Protein AF-M4EHR2-F1 (afdb_monomer_lite)

Foldseek 3Di:
DLQLVVVVVLVVVQQVCVQVVHDHPDPDDDHDNDPDDDDDDDDPDDPDDDDPAPPPPPVVVVVVVLVVVVCCQPPVLDDDDDDDPDLVSLCVQVVVVPPDPDDDGDWDKDFDWDQDPVVRDIGGPSDIDTDGDPDDCVLSVCVVVVHPPVVSVVVVVVVVVVVVD

InterPro domains:
  IPR000432 DNA mismatch repair protein MutS, C-terminal [PF00488] (1-54)
  IPR000432 DNA mismatch repair protein MutS, C-terminal [PF00488] (60-162)
  IPR000432 DNA mismatch repair protein MutS, C-terminal [SM00534] (1-160)
  IPR027417 P-loop containing nucleoside triphosphate hydrolase [G3DSA:3.40.50.300] (1-56)
  IPR027417 P-loop containing nucleoside triphosphate hydrolase [G3DSA:3.40.50.300] (58-165)
  IPR027417 P-loop containing nucleoside triphosphate hydrolase [SSF52540] (1-163)
  IPR045076 DNA mismatch repair MutS [PTHR11361] (60-164)

Sequence (165 aa):
MGGKSTFI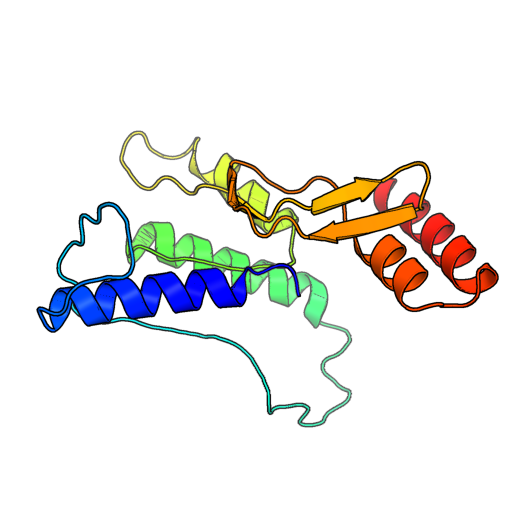RQVGVTVLMAQVGSFVPCDEASVSIRDCIFARVGAGDCQVSLALCFFVFETAGLCLAWAICERLVQVKKAPTLFATHFHELTALAQANSEVAGNTVGVANFHVSAHIDTESRKLTMLYKVEPGACDQSFGIHVAEFANFPESVVALAREKATKVKKC

Radius of gyration: 19.3 Å; chains: 1; bounding box: 46×43×52 Å

Secondary structure (DSSP, 8-state):
--SHHHHHHHHHHHHHHHHHTPPPSSSS------S--------SS-----TTSTTTHHHHHHHHHHHHHHHIIIII--------S-SGGGHHHHHTTSS-SSS-----EEEEEEE-TTT--EEEEEEEEES-----THHHHHHHTT--HHHHHHHHHHHHHHTT-

pLDDT: mean 76.39, std 16.96, range [31.42, 95.81]

Organism: Brassica campestris (NCBI:txid3711)

Structure (mmCIF, N/CA/C/O backbone):
data_AF-M4EHR2-F1
#
_entry.id   AF-M4EHR2-F1
#
loop_
_atom_site.group_PDB
_atom_site.id
_atom_site.type_symbol
_atom_site.label_atom_id
_atom_site.label_alt_id
_atom_site.label_comp_id
_atom_site.label_asym_id
_atom_site.label_entity_id
_atom_site.label_seq_id
_atom_site.pdbx_PDB_ins_code
_atom_site.Cartn_x
_atom_site.Cartn_y
_atom_site.Cartn_z
_atom_site.occupancy
_atom_site.B_iso_or_equiv
_atom_site.auth_seq_id
_atom_site.auth_comp_id
_atom_site.auth_asym_id
_atom_site.auth_atom_id
_atom_site.pdbx_PDB_model_num
ATOM 1 N N . MET A 1 1 ? 1.185 -1.370 -11.559 1.00 60.09 1 MET A N 1
ATOM 2 C CA . MET A 1 1 ? 0.860 -2.818 -11.566 1.00 60.09 1 MET A CA 1
ATOM 3 C C . MET A 1 1 ? 1.377 -3.607 -10.358 1.00 60.09 1 MET A C 1
ATOM 5 O O . MET A 1 1 ? 0.887 -4.704 -10.150 1.00 60.09 1 MET A O 1
ATOM 9 N N . GLY A 1 2 ? 2.293 -3.096 -9.524 1.00 65.69 2 GLY A N 1
ATOM 10 C CA . GLY A 1 2 ? 2.814 -3.845 -8.364 1.00 65.69 2 GLY A CA 1
ATOM 11 C C . GLY A 1 2 ? 1.865 -3.979 -7.163 1.00 65.69 2 GLY A C 1
ATOM 12 O O . GLY A 1 2 ? 2.289 -3.709 -6.056 1.00 65.69 2 GLY A O 1
ATOM 13 N N . GLY A 1 3 ? 0.575 -4.269 -7.346 1.00 80.69 3 GLY A N 1
ATOM 14 C CA . GLY A 1 3 ? -0.329 -4.708 -6.265 1.00 80.69 3 GLY A CA 1
ATOM 15 C C . GLY A 1 3 ? -0.767 -3.698 -5.186 1.00 80.69 3 GLY A C 1
ATOM 16 O O . GLY A 1 3 ? -1.767 -3.958 -4.527 1.00 80.69 3 GLY A O 1
ATOM 17 N N . LYS A 1 4 ? -0.113 -2.536 -5.022 1.00 86.88 4 LYS A N 1
ATOM 18 C CA . LYS A 1 4 ? -0.419 -1.557 -3.946 1.00 86.88 4 LYS A CA 1
ATOM 19 C C . LYS A 1 4 ? -1.905 -1.182 -3.833 1.00 86.88 4 LYS A C 1
ATOM 21 O O . LYS A 1 4 ? -2.481 -1.233 -2.752 1.00 86.88 4 LYS A O 1
ATOM 26 N N . SER A 1 5 ? -2.544 -0.821 -4.947 1.00 85.06 5 SER A N 1
ATOM 27 C CA . SER A 1 5 ? -3.963 -0.433 -4.954 1.00 85.06 5 SER A CA 1
ATOM 28 C C . SER A 1 5 ? -4.892 -1.613 -4.665 1.00 85.06 5 SER A C 1
ATOM 30 O O . SER A 1 5 ? -5.916 -1.429 -4.012 1.00 85.06 5 SER A O 1
ATOM 32 N N . THR A 1 6 ? -4.534 -2.814 -5.127 1.00 89.38 6 THR A N 1
ATOM 33 C CA . THR A 1 6 ? -5.275 -4.048 -4.836 1.00 89.38 6 THR A CA 1
ATOM 34 C C . THR A 1 6 ? -5.226 -4.355 -3.345 1.00 89.38 6 THR A C 1
ATOM 36 O O . THR A 1 6 ? -6.269 -4.593 -2.751 1.00 89.38 6 THR A O 1
ATOM 39 N N . PHE A 1 7 ? -4.047 -4.238 -2.728 1.00 90.06 7 PHE A N 1
ATOM 40 C CA . PHE A 1 7 ? -3.862 -4.438 -1.293 1.00 90.06 7 PHE A CA 1
ATOM 41 C C . PHE A 1 7 ? -4.723 -3.478 -0.457 1.00 90.06 7 PHE A C 1
ATOM 43 O O . PHE A 1 7 ? -5.466 -3.914 0.416 1.00 90.06 7 PHE A O 1
ATOM 50 N N . ILE A 1 8 ? -4.710 -2.176 -0.771 1.00 89.75 8 ILE A N 1
ATOM 51 C CA . ILE A 1 8 ? -5.524 -1.184 -0.042 1.00 89.75 8 ILE A CA 1
ATOM 52 C C . ILE A 1 8 ? -7.022 -1.488 -0.170 1.00 89.75 8 ILE A C 1
ATOM 54 O O . ILE A 1 8 ? -7.761 -1.410 0.811 1.00 89.75 8 ILE A O 1
ATOM 58 N N . ARG A 1 9 ? -7.479 -1.854 -1.373 1.00 90.62 9 ARG A N 1
ATOM 59 C CA . ARG A 1 9 ? -8.884 -2.219 -1.605 1.00 90.62 9 ARG A CA 1
ATOM 60 C C . ARG A 1 9 ? -9.266 -3.493 -0.855 1.00 90.62 9 ARG A C 1
ATOM 62 O O . ARG A 1 9 ? -10.341 -3.527 -0.267 1.00 90.62 9 ARG A O 1
ATOM 69 N N . GLN A 1 10 ? -8.391 -4.496 -0.839 1.00 91.88 10 GLN A N 1
ATOM 70 C CA . GLN A 1 10 ? -8.605 -5.745 -0.112 1.00 91.88 10 GLN A CA 1
ATOM 71 C C . GLN A 1 10 ? -8.805 -5.482 1.381 1.00 91.88 10 GLN A C 1
ATOM 73 O O . GLN A 1 10 ? -9.793 -5.942 1.939 1.00 91.88 10 GLN A O 1
ATOM 78 N N . VAL A 1 11 ? -7.944 -4.670 2.007 1.00 91.88 11 VAL A N 1
ATOM 79 C CA . VAL A 1 11 ? -8.098 -4.304 3.426 1.00 91.88 11 VAL A 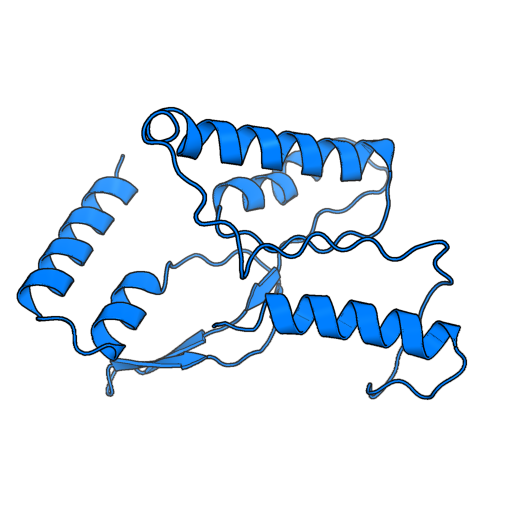CA 1
ATOM 80 C C . VAL A 1 11 ? -9.437 -3.604 3.678 1.00 91.88 11 VAL A C 1
ATOM 82 O O . VAL A 1 11 ? -10.137 -3.947 4.628 1.00 91.88 11 VAL A O 1
ATOM 85 N N . GLY A 1 12 ? -9.830 -2.663 2.813 1.00 91.44 12 GLY A N 1
ATOM 86 C CA . GLY A 1 12 ? -11.121 -1.978 2.933 1.00 91.44 12 GLY A CA 1
ATOM 87 C C . GLY A 1 12 ? -12.320 -2.932 2.860 1.00 91.44 12 GLY A C 1
ATOM 88 O O . GLY A 1 12 ? -13.249 -2.816 3.658 1.00 91.44 12 GLY A O 1
ATOM 89 N N . VAL A 1 13 ? -12.280 -3.904 1.944 1.00 92.56 13 VAL A N 1
ATOM 90 C CA . VAL A 1 13 ? -13.328 -4.927 1.802 1.00 92.56 13 VAL A CA 1
ATOM 91 C C . VAL A 1 13 ? -13.358 -5.863 3.011 1.00 92.56 13 VAL A C 1
ATOM 93 O O . VAL A 1 13 ? -14.438 -6.124 3.530 1.00 92.56 13 VAL A O 1
ATOM 96 N N . THR A 1 14 ? -12.201 -6.306 3.514 1.00 94.00 14 THR A N 1
ATOM 97 C CA . THR A 1 14 ? -12.103 -7.146 4.719 1.00 94.00 14 THR A CA 1
ATOM 98 C C . THR A 1 14 ? -12.752 -6.476 5.931 1.00 94.00 14 THR A C 1
ATOM 100 O O . THR A 1 14 ? -13.523 -7.116 6.644 1.00 94.00 14 THR A O 1
ATOM 103 N N . VAL A 1 15 ? -12.497 -5.180 6.144 1.00 93.62 15 VAL A N 1
ATOM 104 C CA . VAL 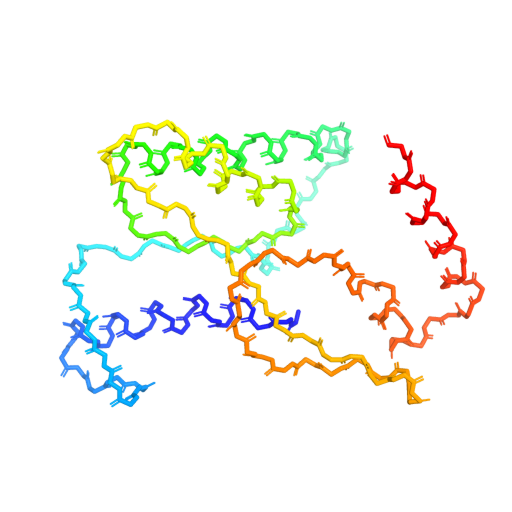A 1 15 ? -13.112 -4.422 7.248 1.00 93.62 15 VAL A CA 1
ATOM 105 C C . VAL A 1 15 ? -14.631 -4.354 7.087 1.00 93.62 15 VAL A C 1
ATOM 107 O O . VAL A 1 15 ? -15.361 -4.625 8.038 1.00 93.62 15 VAL A O 1
ATOM 110 N N . LEU A 1 16 ? -15.118 -4.052 5.880 1.00 93.62 1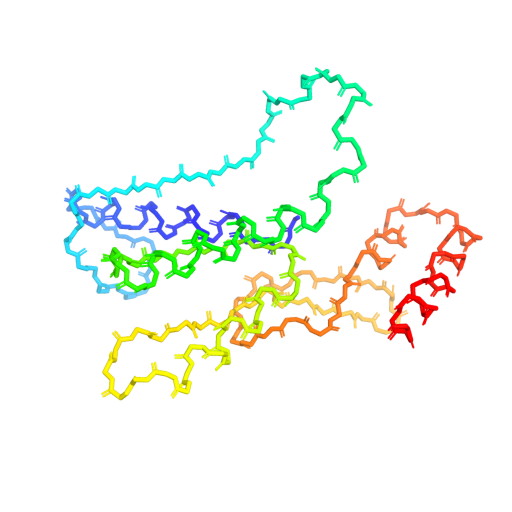6 LEU A N 1
ATOM 111 C CA . LEU A 1 16 ? -16.552 -3.981 5.604 1.00 93.62 16 LEU A CA 1
ATOM 112 C C . LEU A 1 16 ? -17.250 -5.330 5.833 1.00 93.62 16 LEU A C 1
ATOM 114 O O . LEU A 1 16 ? -18.286 -5.381 6.490 1.00 93.62 16 LEU A O 1
ATOM 118 N N . MET A 1 17 ? -16.676 -6.422 5.324 1.00 95.00 17 MET A N 1
ATOM 119 C CA . MET A 1 17 ? -17.217 -7.774 5.494 1.00 95.00 17 MET A CA 1
ATOM 120 C C . MET A 1 17 ? -17.292 -8.176 6.970 1.00 95.00 17 MET A C 1
ATOM 122 O O . MET A 1 17 ? -18.327 -8.682 7.405 1.00 95.00 17 MET A O 1
ATOM 126 N N . ALA A 1 18 ? -16.245 -7.877 7.746 1.00 95.00 18 ALA A N 1
ATOM 127 C CA . ALA A 1 18 ? -16.231 -8.123 9.185 1.00 95.00 18 ALA A CA 1
ATOM 128 C C . ALA A 1 18 ? -17.351 -7.357 9.910 1.00 95.00 18 ALA A C 1
ATOM 130 O O . ALA A 1 18 ? -18.034 -7.923 10.758 1.00 95.00 18 ALA A O 1
ATOM 131 N N . GLN A 1 19 ? -17.588 -6.089 9.552 1.00 93.75 19 GLN A N 1
ATOM 132 C CA . GLN A 1 19 ? -18.633 -5.267 10.179 1.00 93.75 19 GLN A CA 1
ATOM 133 C C . GLN A 1 19 ? -20.060 -5.651 9.763 1.00 93.75 19 GLN A C 1
ATOM 135 O O . GLN A 1 19 ? -20.995 -5.426 10.526 1.00 93.75 19 GLN A O 1
ATOM 140 N N . VAL A 1 20 ? -20.234 -6.250 8.583 1.00 95.50 20 VAL A N 1
ATOM 141 C CA . VAL A 1 20 ? -21.514 -6.823 8.125 1.00 95.50 20 VAL A CA 1
ATOM 142 C C . VAL A 1 20 ? -21.818 -8.155 8.836 1.00 95.50 20 VAL A C 1
ATOM 144 O O . VAL A 1 20 ? -22.952 -8.626 8.798 1.00 95.50 20 VAL A O 1
ATOM 147 N N . GLY A 1 21 ? -20.829 -8.760 9.506 1.00 94.00 21 GLY A N 1
ATOM 148 C CA . GLY A 1 21 ? -20.947 -10.081 10.131 1.00 94.00 21 GLY A CA 1
ATOM 149 C C . GLY A 1 21 ? -20.741 -11.240 9.150 1.00 94.00 21 GLY A C 1
ATOM 150 O O . GLY A 1 21 ? -21.211 -12.348 9.396 1.00 94.00 21 GLY A O 1
ATOM 151 N N . SER A 1 22 ? -20.066 -10.993 8.023 1.00 95.81 22 SER A N 1
ATOM 152 C CA . SER A 1 22 ? -19.710 -12.015 7.035 1.00 95.81 22 SER A CA 1
ATOM 153 C C . SER A 1 22 ? -18.313 -12.584 7.306 1.00 95.81 22 SER A C 1
ATOM 155 O O . SER A 1 22 ? -17.451 -11.903 7.863 1.00 95.81 22 SER A O 1
ATOM 157 N N . PHE A 1 23 ? -18.067 -13.826 6.877 1.00 95.38 23 PHE A N 1
ATOM 158 C CA . PHE A 1 23 ? -16.726 -14.410 6.906 1.00 95.38 23 PHE A CA 1
ATOM 159 C C . PHE A 1 23 ? -15.775 -13.618 6.006 1.00 95.38 23 PHE A C 1
ATOM 161 O O . PHE A 1 23 ? -16.106 -13.305 4.864 1.00 95.38 23 PHE A O 1
ATOM 168 N N . VAL A 1 24 ? -14.580 -13.317 6.511 1.00 95.75 24 VAL A N 1
ATOM 169 C CA . VAL A 1 24 ? -13.556 -12.566 5.777 1.00 95.75 24 VAL A CA 1
ATOM 170 C C . VAL A 1 24 ? -12.562 -13.498 5.075 1.00 95.75 24 VAL A C 1
ATOM 172 O O . VAL A 1 24 ? -12.261 -14.567 5.604 1.00 95.75 24 VAL A O 1
ATOM 175 N N . PRO A 1 25 ? -12.015 -13.116 3.906 1.00 94.56 25 PRO A N 1
ATOM 176 C CA . PRO A 1 25 ? -11.065 -13.937 3.154 1.00 94.56 25 PRO A CA 1
ATOM 177 C C . PRO A 1 25 ? -9.643 -13.833 3.737 1.00 94.56 25 PRO A C 1
ATOM 179 O O . PRO A 1 25 ? -8.753 -13.238 3.125 1.00 94.56 25 PRO A O 1
ATOM 182 N N . CYS A 1 26 ? -9.440 -14.358 4.946 1.00 93.62 26 CYS A N 1
ATOM 183 C CA . CYS A 1 26 ? -8.163 -14.385 5.669 1.00 93.62 26 CYS A CA 1
ATOM 184 C C . CYS A 1 26 ? -8.064 -15.668 6.512 1.00 93.62 26 CYS A C 1
ATOM 186 O O . CYS A 1 26 ? -9.094 -16.189 6.931 1.00 93.62 26 CYS A O 1
ATOM 188 N N . ASP A 1 27 ? -6.846 -16.133 6.806 1.00 95.56 27 ASP A N 1
ATOM 189 C CA . ASP A 1 27 ? -6.638 -17.269 7.723 1.00 95.56 27 ASP A CA 1
ATOM 190 C C . ASP A 1 27 ? -7.054 -16.910 9.162 1.00 95.56 27 ASP A C 1
ATOM 192 O O . ASP A 1 27 ? -7.702 -17.694 9.851 1.00 95.56 27 ASP A O 1
ATOM 196 N N . GLU A 1 28 ? -6.736 -15.687 9.592 1.00 94.06 28 GLU A N 1
ATOM 197 C CA . GLU A 1 28 ? -7.160 -15.095 10.861 1.00 94.06 28 GLU A CA 1
ATOM 198 C C . GLU A 1 28 ? -7.299 -13.573 10.690 1.00 94.06 28 GLU A C 1
ATOM 200 O O . GLU A 1 28 ? -6.531 -12.950 9.950 1.00 94.06 28 GLU A O 1
ATOM 205 N N . ALA A 1 29 ? -8.282 -12.951 11.350 1.00 92.94 29 ALA A N 1
ATOM 206 C CA . ALA A 1 29 ? -8.473 -11.503 11.301 1.00 92.94 29 ALA A CA 1
ATOM 207 C C . ALA A 1 29 ? -9.034 -10.952 12.617 1.00 92.94 29 ALA A C 1
ATOM 209 O O . ALA A 1 29 ? -10.104 -11.357 13.069 1.00 92.94 29 ALA A O 1
ATOM 210 N N . SER A 1 30 ? -8.351 -9.957 13.187 1.00 93.00 30 SER A N 1
ATOM 211 C CA . SER A 1 30 ? -8.868 -9.126 14.276 1.00 93.00 30 SER A CA 1
ATOM 212 C C . SER A 1 30 ? -9.178 -7.726 13.742 1.00 93.00 30 SER A C 1
ATOM 214 O O . SER A 1 30 ? -8.296 -6.985 13.308 1.00 93.00 30 SER A O 1
ATOM 216 N N . VAL A 1 31 ? -10.463 -7.364 13.724 1.00 91.69 31 VAL A N 1
ATOM 217 C CA . VAL A 1 31 ? -10.933 -6.094 13.154 1.00 91.69 31 VAL A CA 1
ATOM 218 C C . VAL A 1 31 ? -11.612 -5.270 14.239 1.00 91.69 31 VAL A C 1
ATOM 220 O O . VAL A 1 31 ? -12.593 -5.700 14.840 1.00 91.69 31 VAL A O 1
ATOM 223 N N . SER A 1 32 ? -11.103 -4.063 14.482 1.00 90.94 32 SER A N 1
ATOM 224 C CA . SER A 1 32 ? -11.780 -3.076 15.322 1.00 90.94 32 SER A CA 1
ATOM 225 C C . SER A 1 32 ? -12.934 -2.421 14.567 1.00 90.94 32 SER A C 1
ATOM 227 O O . SER A 1 32 ? -12.810 -2.116 13.379 1.00 90.94 32 SER A O 1
ATOM 229 N N . ILE A 1 33 ? -14.049 -2.183 15.265 1.00 91.81 33 ILE A N 1
ATOM 230 C CA . ILE A 1 33 ? -15.223 -1.504 14.702 1.00 91.81 33 ILE A CA 1
ATOM 231 C C . ILE A 1 33 ? -14.796 -0.123 14.191 1.00 91.81 33 ILE A C 1
ATOM 233 O O . ILE A 1 33 ? -14.120 0.630 14.896 1.00 91.81 33 ILE A O 1
ATOM 237 N N . ARG A 1 34 ? -15.158 0.188 12.943 1.00 89.50 34 ARG A N 1
ATOM 238 C CA . ARG A 1 34 ? -14.868 1.469 12.293 1.00 89.50 34 ARG A CA 1
ATOM 239 C C . ARG A 1 34 ? -16.148 2.251 12.079 1.00 89.50 34 ARG A C 1
ATOM 241 O O . ARG A 1 34 ? -17.117 1.699 11.572 1.00 89.50 34 ARG A O 1
ATOM 248 N N . ASP A 1 35 ? -16.121 3.541 12.392 1.00 91.00 35 ASP A N 1
ATOM 249 C CA . ASP A 1 35 ? -17.271 4.416 12.148 1.00 91.00 35 ASP A CA 1
ATOM 250 C C . ASP A 1 35 ? -17.491 4.628 10.645 1.00 91.00 35 ASP A C 1
ATOM 252 O O . ASP A 1 35 ? -18.608 4.521 10.148 1.00 91.00 35 ASP A O 1
ATOM 256 N N . CYS A 1 36 ? -16.402 4.885 9.910 1.00 87.69 36 CYS A N 1
ATOM 257 C CA . CYS A 1 36 ? -16.419 5.158 8.476 1.00 87.69 36 CYS A CA 1
ATOM 258 C C . CYS A 1 36 ? -15.147 4.633 7.794 1.00 87.69 36 CYS A C 1
ATOM 260 O O . CYS A 1 36 ? -14.050 4.717 8.352 1.00 87.69 36 CYS A O 1
ATOM 262 N N . ILE A 1 37 ? -15.278 4.186 6.542 1.00 87.38 37 ILE A N 1
ATOM 263 C CA . ILE A 1 37 ? -14.151 3.871 5.652 1.00 87.38 37 ILE A CA 1
ATOM 264 C C . ILE A 1 37 ? -14.055 4.976 4.596 1.00 87.38 37 ILE A C 1
ATOM 266 O O . ILE A 1 37 ? -14.933 5.110 3.745 1.00 87.38 37 ILE A O 1
ATOM 270 N N . PHE A 1 38 ? -12.981 5.767 4.636 1.00 88.50 38 PHE A N 1
ATOM 271 C CA . PHE A 1 38 ? -12.701 6.787 3.623 1.00 88.50 38 PHE A CA 1
ATOM 272 C C . PHE A 1 38 ? -11.688 6.259 2.611 1.00 88.50 38 PHE A C 1
ATOM 274 O O . PHE A 1 38 ? -10.634 5.750 2.987 1.00 88.50 38 PHE A O 1
ATOM 281 N N . ALA A 1 39 ? -11.977 6.423 1.322 1.00 83.75 39 ALA A N 1
ATOM 282 C CA . ALA A 1 39 ? -11.068 6.033 0.256 1.00 83.75 39 ALA A CA 1
ATOM 283 C C . ALA A 1 39 ? -10.906 7.176 -0.749 1.00 83.75 39 ALA A C 1
ATOM 285 O O . ALA A 1 39 ? -11.868 7.617 -1.375 1.00 83.75 39 ALA A O 1
ATOM 286 N N . ARG A 1 40 ? -9.663 7.623 -0.945 1.00 81.25 40 ARG A N 1
ATOM 287 C CA . ARG A 1 40 ? -9.276 8.463 -2.081 1.00 81.25 40 ARG A CA 1
ATOM 288 C C . ARG A 1 40 ? -8.370 7.644 -2.988 1.00 81.25 40 ARG A C 1
ATOM 290 O O . ARG A 1 40 ? -7.158 7.624 -2.821 1.00 81.25 40 ARG A O 1
ATOM 297 N N . VAL A 1 41 ? -8.974 6.950 -3.943 1.00 66.56 41 VAL A N 1
ATOM 298 C CA . VAL A 1 41 ? -8.251 6.185 -4.965 1.00 66.56 41 VAL A CA 1
ATOM 299 C C . VAL A 1 41 ? -8.377 6.956 -6.279 1.00 66.56 41 VAL A C 1
ATOM 301 O O . VAL A 1 41 ? -9.444 6.953 -6.882 1.00 66.56 41 VAL A O 1
ATOM 304 N N . GLY A 1 42 ? -7.338 7.684 -6.698 1.00 59.06 42 GLY A N 1
ATOM 305 C CA . GLY A 1 42 ? -7.301 8.294 -8.040 1.00 59.06 42 GLY A CA 1
ATOM 306 C C . GLY A 1 42 ? -6.864 7.270 -9.098 1.00 59.06 42 GLY A C 1
ATOM 307 O O . GLY A 1 42 ? -6.240 6.274 -8.746 1.00 59.06 42 GLY A O 1
ATOM 308 N N . ALA A 1 43 ? -7.102 7.422 -10.400 1.00 48.84 43 ALA A N 1
ATOM 309 C CA . ALA A 1 43 ? -8.161 8.077 -11.163 1.00 48.84 43 ALA A CA 1
ATOM 310 C C . ALA A 1 43 ? -8.235 7.287 -12.486 1.00 48.84 43 ALA A C 1
ATOM 312 O O . ALA A 1 43 ? -7.200 7.084 -13.117 1.00 48.84 43 ALA A O 1
ATOM 313 N N . GLY A 1 44 ? -9.418 6.821 -12.885 1.00 43.72 44 GLY A N 1
ATOM 314 C CA . GLY A 1 44 ? -9.671 6.466 -14.283 1.00 43.72 44 GLY A CA 1
ATOM 315 C C . GLY A 1 44 ? -9.922 7.706 -15.147 1.00 43.72 44 GLY A C 1
ATOM 316 O O . GLY A 1 44 ? -9.602 7.694 -16.324 1.00 43.72 44 GLY A O 1
ATOM 317 N N . ASP A 1 45 ? -10.426 8.810 -14.574 1.00 43.12 45 ASP A N 1
ATOM 318 C CA . ASP A 1 45 ? -11.267 9.722 -15.367 1.00 43.12 45 ASP A CA 1
ATOM 319 C C . ASP A 1 45 ? -11.067 11.220 -15.074 1.00 43.12 45 ASP A C 1
ATOM 321 O O . ASP A 1 45 ? -12.032 11.923 -14.797 1.00 43.12 45 ASP A O 1
ATOM 325 N N . CYS A 1 46 ? -9.839 11.751 -15.130 1.00 34.22 46 CYS A N 1
ATOM 326 C CA . CYS A 1 46 ? -9.632 13.207 -15.266 1.00 34.22 46 CYS A CA 1
ATOM 327 C C . CYS A 1 46 ? -8.261 13.554 -15.882 1.00 34.22 46 CYS A C 1
ATOM 329 O O . CYS A 1 46 ? -7.419 14.195 -15.259 1.00 34.22 46 CYS A O 1
ATOM 331 N N . GLN A 1 47 ? -8.055 13.187 -17.151 1.00 38.31 47 GLN A N 1
ATOM 332 C CA . GLN A 1 47 ? -7.251 14.003 -18.070 1.00 38.31 47 GLN A CA 1
ATOM 333 C C . GLN A 1 47 ? -8.100 15.212 -18.505 1.00 38.31 47 GLN A C 1
ATOM 335 O O . GLN A 1 47 ? -8.524 15.305 -19.651 1.00 38.31 47 GLN A O 1
ATOM 340 N N . VAL A 1 48 ? -8.424 16.124 -17.586 1.00 31.42 48 VAL A N 1
ATOM 341 C CA . VAL A 1 48 ? -9.106 17.377 -17.947 1.00 31.42 48 VAL A CA 1
ATOM 342 C C . VAL A 1 48 ? -8.079 18.502 -17.928 1.00 31.42 48 VAL A C 1
ATOM 344 O O . VAL A 1 48 ? -7.715 19.022 -16.881 1.00 31.42 48 VAL A O 1
ATOM 347 N N . SER A 1 49 ? -7.565 18.771 -19.130 1.00 38.59 49 SER A N 1
ATOM 348 C CA . SER A 1 49 ? -7.135 20.059 -19.690 1.00 38.59 49 SER A CA 1
ATOM 349 C C . SER A 1 49 ? -6.820 21.203 -18.705 1.00 38.59 49 SER A C 1
ATOM 351 O O . SER A 1 49 ? -7.724 21.777 -18.112 1.00 38.59 49 SER A O 1
ATOM 353 N N . LEU A 1 50 ? -5.550 21.612 -18.605 1.00 34.47 50 LEU A N 1
ATOM 354 C CA . LEU A 1 50 ? -5.055 22.885 -19.161 1.00 34.47 50 LEU A CA 1
ATOM 355 C C . LEU A 1 50 ? -3.563 23.063 -18.819 1.00 34.47 50 LEU A C 1
ATOM 357 O O . LEU A 1 50 ? -3.115 22.862 -17.691 1.00 34.47 50 LEU A O 1
ATOM 361 N N . ALA A 1 51 ? -2.797 23.492 -19.817 1.00 40.66 51 ALA A N 1
ATOM 362 C CA . ALA A 1 51 ? -1.337 23.557 -19.871 1.00 40.66 51 ALA A CA 1
ATOM 363 C C . ALA A 1 51 ? -0.631 24.529 -18.886 1.00 40.66 51 ALA A C 1
ATOM 365 O O . ALA A 1 51 ? 0.558 24.781 -19.046 1.00 40.66 51 ALA A O 1
ATOM 366 N N . LEU A 1 52 ? -1.304 25.049 -17.849 1.00 35.53 52 LEU A N 1
ATOM 367 C CA . LEU A 1 52 ? -0.683 25.894 -16.807 1.00 35.53 52 LEU A CA 1
ATOM 368 C C . LEU A 1 52 ? -0.166 25.110 -15.581 1.00 35.53 52 LEU A C 1
ATOM 370 O O . LEU A 1 52 ? 0.513 25.675 -14.729 1.00 35.53 52 LEU A O 1
ATOM 374 N N . CYS A 1 53 ? -0.464 23.813 -15.477 1.00 43.41 53 CYS A N 1
ATOM 375 C CA . CYS A 1 53 ? -0.201 23.002 -14.280 1.00 43.41 53 CYS A CA 1
ATOM 376 C C . CYS A 1 53 ? 1.234 22.427 -14.191 1.00 43.41 53 CYS A C 1
ATOM 378 O O . CYS A 1 53 ? 1.648 21.935 -13.145 1.00 43.41 53 CYS A O 1
ATOM 380 N N . PHE A 1 54 ? 2.014 22.483 -15.276 1.00 40.22 54 PHE A N 1
ATOM 381 C CA . PHE A 1 54 ? 3.225 21.663 -15.418 1.00 40.22 54 PHE A CA 1
ATOM 382 C C . PHE A 1 54 ? 4.457 22.173 -14.641 1.00 40.22 54 PHE A C 1
ATOM 384 O O . PHE A 1 54 ? 5.336 21.382 -14.327 1.00 40.22 54 PHE A O 1
ATOM 391 N N . PHE A 1 55 ? 4.531 23.461 -14.276 1.00 34.59 55 PHE A N 1
ATOM 392 C CA . PHE A 1 55 ? 5.733 24.032 -13.636 1.00 34.59 55 PHE A CA 1
ATOM 393 C C . PHE A 1 55 ? 5.704 24.063 -12.094 1.00 34.59 55 PHE A C 1
ATOM 395 O O . PHE A 1 55 ? 6.722 24.349 -11.474 1.00 34.59 55 PHE A O 1
ATOM 402 N N . VAL A 1 56 ? 4.563 23.760 -11.461 1.00 40.50 56 VAL A N 1
ATOM 403 C CA . VAL A 1 56 ? 4.373 23.872 -9.994 1.00 40.50 56 VAL A CA 1
ATOM 404 C C . VAL A 1 56 ? 4.240 22.499 -9.309 1.00 40.50 56 VAL A C 1
ATOM 406 O O . VAL A 1 56 ? 4.274 22.405 -8.087 1.00 40.50 56 VAL A O 1
ATOM 409 N N . PHE A 1 57 ? 4.097 21.407 -10.064 1.00 44.69 57 PHE A N 1
ATOM 410 C CA . PHE A 1 57 ? 3.458 20.200 -9.531 1.00 44.69 57 PHE A CA 1
ATOM 411 C C . PHE A 1 57 ? 4.362 19.193 -8.811 1.00 44.69 57 PHE A C 1
ATOM 413 O O . PHE A 1 57 ? 3.866 18.475 -7.944 1.00 44.69 57 PHE A O 1
ATOM 420 N N . GLU A 1 58 ? 5.659 19.118 -9.112 1.00 52.12 58 GLU A N 1
ATOM 421 C CA . GLU A 1 58 ? 6.478 18.025 -8.563 1.00 52.12 58 GLU A CA 1
ATOM 422 C C . GLU A 1 58 ? 6.840 18.253 -7.088 1.00 52.12 58 GLU A C 1
ATOM 424 O O . GLU A 1 58 ? 6.644 17.371 -6.253 1.00 52.12 58 GLU A O 1
ATOM 429 N N . THR A 1 59 ? 7.233 19.476 -6.720 1.00 55.94 59 THR A N 1
ATOM 430 C CA . THR A 1 59 ? 7.533 19.826 -5.323 1.00 55.94 59 THR A CA 1
ATOM 431 C C . THR A 1 59 ? 6.277 20.154 -4.518 1.00 55.94 59 THR A C 1
ATOM 433 O O . THR A 1 59 ? 6.149 19.704 -3.380 1.00 55.94 59 THR A O 1
ATOM 436 N N . ALA A 1 60 ? 5.302 20.873 -5.091 1.00 64.19 60 ALA A N 1
ATOM 437 C CA . ALA A 1 60 ? 4.075 21.218 -4.368 1.00 64.19 60 ALA A CA 1
ATOM 438 C C . ALA A 1 60 ? 3.218 19.982 -4.049 1.00 64.19 60 ALA A C 1
ATOM 440 O O . ALA A 1 60 ? 2.609 19.921 -2.980 1.00 64.19 60 ALA A O 1
ATOM 441 N N . GLY A 1 61 ? 3.197 18.982 -4.940 1.00 72.94 61 GLY A N 1
ATOM 442 C CA . GLY A 1 61 ? 2.495 17.719 -4.714 1.00 72.94 61 GLY A CA 1
ATOM 443 C C . GLY A 1 61 ? 3.070 16.931 -3.537 1.00 72.94 61 GLY A C 1
ATOM 444 O O . GLY A 1 61 ? 2.311 16.466 -2.685 1.00 72.94 61 GLY A O 1
ATOM 445 N N . LEU A 1 62 ? 4.402 16.846 -3.445 1.00 74.62 62 LEU A N 1
ATOM 446 C CA . LEU A 1 62 ? 5.089 16.225 -2.313 1.00 74.62 62 LEU A CA 1
ATOM 447 C C . LEU A 1 62 ? 4.832 16.989 -1.008 1.00 74.62 62 LEU A C 1
ATOM 449 O O . LEU A 1 62 ? 4.437 16.373 -0.021 1.00 74.62 62 LEU A O 1
ATOM 453 N N . CYS A 1 63 ? 4.993 18.317 -1.006 1.00 77.31 63 CYS A N 1
ATOM 454 C CA . CYS A 1 63 ? 4.761 19.148 0.180 1.00 77.31 63 CYS A CA 1
ATOM 455 C C . CYS A 1 63 ? 3.323 19.020 0.700 1.00 77.31 63 CYS A C 1
ATOM 457 O O . CYS A 1 63 ? 3.100 18.898 1.904 1.00 77.31 63 CYS A O 1
ATOM 459 N N . LEU A 1 64 ? 2.336 19.005 -0.200 1.00 81.06 64 LEU A N 1
ATOM 460 C CA . LEU A 1 64 ? 0.936 18.836 0.175 1.00 81.06 64 LEU A CA 1
ATOM 461 C C . LEU A 1 64 ? 0.664 17.429 0.720 1.00 81.06 64 LEU A C 1
ATOM 463 O O . LEU A 1 64 ? -0.002 17.289 1.744 1.00 81.06 64 LEU A O 1
ATOM 467 N N . ALA A 1 65 ? 1.189 16.387 0.068 1.00 82.19 65 ALA A N 1
ATOM 468 C CA . ALA A 1 65 ? 1.059 15.013 0.546 1.00 82.19 65 ALA A CA 1
ATOM 469 C C . ALA A 1 65 ? 1.695 14.835 1.933 1.00 82.19 65 ALA A C 1
ATOM 471 O O . ALA A 1 65 ? 1.088 14.210 2.804 1.00 82.19 65 ALA A O 1
ATOM 472 N N . TRP A 1 66 ? 2.868 15.433 2.153 1.00 82.62 66 TRP A N 1
ATOM 473 C CA . TRP A 1 66 ? 3.551 15.453 3.443 1.00 82.62 66 TRP A CA 1
ATOM 474 C C . TRP A 1 66 ? 2.692 16.113 4.519 1.00 82.62 66 TRP A C 1
ATOM 476 O O . TRP A 1 66 ? 2.390 15.478 5.526 1.00 82.62 66 TRP A O 1
ATOM 486 N N . ALA A 1 67 ? 2.211 17.335 4.273 1.00 83.19 67 ALA A N 1
ATOM 487 C CA . ALA A 1 67 ? 1.372 18.069 5.219 1.00 83.19 67 ALA A CA 1
ATOM 488 C C . ALA A 1 67 ? 0.065 17.326 5.553 1.00 83.19 67 ALA A C 1
ATOM 490 O O . ALA A 1 67 ? -0.374 17.315 6.704 1.00 83.19 67 ALA A O 1
ATOM 491 N N . ILE A 1 68 ? -0.558 16.666 4.568 1.00 84.44 68 ILE A N 1
ATOM 492 C CA . ILE A 1 68 ? -1.749 15.835 4.793 1.00 84.44 68 ILE A CA 1
ATOM 493 C C . ILE A 1 68 ? -1.407 14.639 5.684 1.00 84.44 68 ILE A C 1
ATOM 495 O O . ILE A 1 68 ? -2.125 14.382 6.651 1.00 84.44 68 ILE A O 1
ATOM 499 N N . CYS A 1 69 ? -0.327 13.914 5.382 1.00 83.56 69 CYS A N 1
ATOM 500 C CA . CYS A 1 69 ? 0.088 12.751 6.167 1.00 83.56 69 CYS A CA 1
ATOM 501 C C . CYS A 1 69 ? 0.430 13.148 7.606 1.00 83.56 69 CYS A C 1
ATOM 503 O O . CYS A 1 69 ? -0.060 12.527 8.546 1.00 83.56 69 CYS A O 1
ATOM 505 N N . GLU A 1 70 ? 1.187 14.227 7.781 1.00 82.19 70 GLU A N 1
ATOM 506 C CA . GLU A 1 70 ? 1.529 14.776 9.090 1.00 82.19 70 GLU A CA 1
ATOM 507 C C . GLU A 1 70 ? 0.271 15.149 9.887 1.00 82.19 70 GLU A C 1
ATOM 509 O O . GLU A 1 70 ? 0.113 14.753 11.044 1.00 82.19 70 GLU A O 1
ATOM 514 N N . ARG A 1 71 ? -0.699 15.818 9.251 1.00 83.06 71 ARG A N 1
ATOM 515 C CA . ARG A 1 71 ? -1.965 16.176 9.902 1.00 83.06 71 ARG A CA 1
ATOM 516 C C . ARG A 1 71 ? -2.800 14.951 10.284 1.00 83.06 71 ARG A C 1
ATOM 518 O O . ARG A 1 71 ? -3.438 14.958 11.339 1.00 83.06 71 ARG A O 1
ATOM 525 N N . LEU A 1 72 ? -2.824 13.912 9.448 1.00 83.56 72 LEU A N 1
ATOM 526 C CA . LEU A 1 72 ? -3.533 12.661 9.739 1.00 83.56 72 LEU A CA 1
ATOM 527 C C . LEU A 1 72 ? -2.929 11.949 10.953 1.00 83.56 72 LEU A C 1
ATOM 529 O O . LEU A 1 72 ? -3.679 11.510 11.829 1.00 83.56 72 LEU A O 1
ATOM 533 N N . VAL A 1 73 ? -1.599 11.907 11.028 1.00 80.94 73 VAL A N 1
ATOM 534 C CA . VAL A 1 73 ? -0.834 11.310 12.130 1.00 80.94 73 VAL A CA 1
ATOM 535 C C . VAL A 1 73 ? -1.038 12.090 13.429 1.00 80.94 73 VAL A C 1
ATOM 537 O O . VAL A 1 73 ? -1.378 11.497 14.448 1.00 80.94 73 VAL A O 1
ATOM 540 N N . GLN A 1 74 ? -0.895 13.416 13.405 1.00 76.81 74 GLN A N 1
ATOM 541 C CA . GLN A 1 74 ? -0.943 14.231 14.621 1.00 76.81 74 GLN A CA 1
ATOM 542 C C . GLN A 1 74 ? -2.366 14.421 15.162 1.00 76.81 74 GLN A C 1
ATOM 544 O O . GLN A 1 74 ? -2.575 14.382 16.374 1.00 76.81 74 GLN A O 1
ATOM 549 N N . VAL A 1 75 ? -3.350 14.640 14.281 1.00 75.56 75 VAL A N 1
ATOM 550 C CA . VAL A 1 75 ? -4.687 15.100 14.696 1.00 75.56 75 VAL A CA 1
ATOM 551 C C . VAL A 1 75 ? -5.737 14.014 14.634 1.00 75.56 75 VAL A C 1
ATOM 553 O O . VAL A 1 75 ? -6.455 13.807 15.608 1.00 75.56 75 VAL A O 1
ATOM 556 N N . LYS A 1 76 ? -5.882 13.348 13.485 1.00 75.62 76 LYS A N 1
ATOM 557 C CA . LYS A 1 76 ? -6.967 12.375 13.306 1.00 75.62 76 LYS A CA 1
ATOM 558 C C . LYS A 1 76 ? -6.661 11.049 13.989 1.00 75.62 76 LYS A C 1
ATOM 560 O O . LYS A 1 76 ? -7.601 10.406 14.444 1.00 75.62 76 LYS A O 1
ATOM 565 N N . LYS A 1 77 ? -5.385 10.639 14.030 1.00 77.56 77 LYS A N 1
ATOM 566 C CA . LYS A 1 77 ? -4.922 9.344 14.568 1.00 77.56 77 LYS A CA 1
ATOM 567 C C . LYS A 1 77 ? -5.724 8.148 14.030 1.00 77.56 77 LYS A C 1
ATOM 569 O O . LYS A 1 77 ? -5.833 7.107 14.673 1.00 77.56 77 LYS A O 1
ATOM 574 N N . ALA A 1 78 ? -6.299 8.312 12.839 1.00 80.75 78 ALA A N 1
ATOM 575 C CA . ALA A 1 78 ? -7.065 7.282 12.167 1.00 80.75 78 ALA A CA 1
ATOM 576 C C . ALA A 1 78 ? -6.093 6.349 11.430 1.00 80.75 78 ALA A C 1
ATOM 578 O O . ALA A 1 78 ? -5.135 6.831 10.813 1.00 80.75 78 ALA A O 1
ATOM 579 N N . PRO A 1 79 ? -6.325 5.028 11.442 1.00 85.50 79 PRO A N 1
ATOM 580 C CA . PRO A 1 79 ? -5.496 4.108 10.682 1.00 85.50 79 PRO A CA 1
ATOM 581 C C . PRO A 1 79 ? -5.671 4.401 9.205 1.00 85.50 79 PRO A C 1
ATOM 583 O O . PRO A 1 79 ? -6.776 4.372 8.665 1.00 85.50 79 PRO A O 1
ATOM 586 N N . THR A 1 80 ? -4.547 4.710 8.579 1.00 86.94 80 THR A N 1
ATOM 587 C CA . THR A 1 80 ? -4.491 5.216 7.219 1.00 86.94 80 THR A CA 1
ATOM 588 C C . THR A 1 80 ? -3.503 4.364 6.443 1.00 86.94 80 THR A C 1
ATOM 590 O O . THR A 1 80 ? -2.365 4.188 6.870 1.00 86.94 80 THR A O 1
ATOM 593 N N . LEU A 1 81 ? -3.932 3.855 5.290 1.00 88.88 81 LEU A N 1
ATOM 594 C CA . LEU A 1 81 ? -3.039 3.262 4.301 1.00 88.88 81 LEU A CA 1
ATOM 595 C C . LEU A 1 81 ? -2.795 4.288 3.199 1.00 88.88 81 LEU A C 1
ATOM 597 O O . LEU A 1 81 ? -3.745 4.766 2.576 1.00 88.88 81 LEU A O 1
ATOM 601 N N . PHE A 1 82 ? -1.530 4.615 2.949 1.00 87.44 82 PHE A N 1
ATOM 602 C CA . PHE A 1 82 ? -1.143 5.603 1.947 1.00 87.44 82 PHE A CA 1
ATOM 603 C C . PHE A 1 82 ? -0.218 4.968 0.905 1.00 87.44 82 PHE A C 1
ATOM 605 O O . PHE A 1 82 ? 0.917 4.607 1.204 1.00 87.44 82 PHE A O 1
ATOM 612 N N . ALA A 1 83 ? -0.701 4.818 -0.331 1.00 87.12 83 ALA A N 1
ATOM 613 C CA . ALA A 1 83 ? 0.132 4.386 -1.451 1.00 87.12 83 ALA A CA 1
ATOM 614 C C . ALA A 1 83 ? 0.689 5.607 -2.183 1.00 87.12 83 ALA A C 1
ATOM 616 O O . ALA A 1 83 ? -0.068 6.394 -2.747 1.00 87.12 83 ALA A O 1
ATOM 617 N N . THR A 1 84 ? 2.014 5.715 -2.226 1.00 83.62 84 THR A N 1
ATOM 618 C CA . THR A 1 84 ? 2.721 6.805 -2.900 1.00 83.62 84 THR A CA 1
ATOM 619 C C . THR A 1 84 ? 3.780 6.282 -3.867 1.00 83.62 84 THR A C 1
ATOM 621 O O . THR A 1 84 ? 4.212 5.129 -3.782 1.00 83.62 84 THR A O 1
ATOM 624 N N . HIS A 1 85 ? 4.171 7.143 -4.803 1.00 79.50 85 HIS A N 1
ATOM 625 C CA . HIS A 1 85 ? 5.356 6.981 -5.646 1.00 79.50 85 HIS A CA 1
ATOM 626 C C . HIS A 1 85 ? 6.525 7.872 -5.193 1.00 79.50 85 HIS A C 1
ATOM 628 O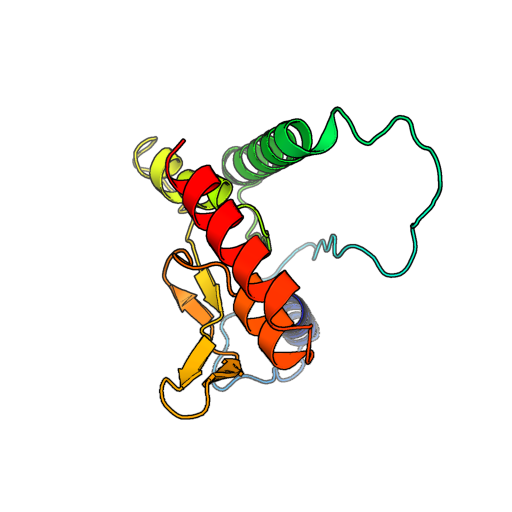 O . HIS A 1 85 ? 7.630 7.704 -5.697 1.00 79.50 85 HIS A O 1
ATOM 634 N N . PHE A 1 86 ? 6.289 8.786 -4.248 1.00 78.31 86 PHE A N 1
ATOM 635 C CA . PHE A 1 86 ? 7.312 9.660 -3.683 1.00 78.31 86 PHE A CA 1
ATOM 636 C C . PHE A 1 86 ? 8.119 8.909 -2.624 1.00 78.31 86 PHE A C 1
ATOM 638 O O . PHE A 1 86 ? 7.574 8.536 -1.580 1.00 78.31 86 PHE A O 1
ATOM 645 N N . HIS A 1 87 ? 9.404 8.680 -2.889 1.00 78.75 87 HIS A N 1
ATOM 646 C CA . HIS A 1 87 ? 10.302 8.017 -1.942 1.00 78.75 87 HIS A CA 1
ATOM 647 C C . HIS A 1 87 ? 10.656 8.940 -0.778 1.00 78.75 87 HIS A C 1
ATOM 649 O O . HIS A 1 87 ? 10.839 8.476 0.339 1.00 78.75 87 HIS A O 1
ATOM 655 N N . GLU A 1 88 ? 10.667 10.247 -1.006 1.00 79.62 88 GLU A N 1
ATOM 656 C CA . GLU A 1 88 ? 10.931 11.285 -0.016 1.00 79.62 88 GLU A CA 1
ATOM 657 C C . GLU A 1 88 ? 9.954 11.179 1.158 1.00 79.62 88 GLU A C 1
ATOM 659 O O . GLU A 1 88 ? 10.354 11.308 2.309 1.00 79.62 88 GLU A O 1
ATOM 664 N N . LEU A 1 89 ? 8.688 10.833 0.891 1.00 79.06 89 LEU A N 1
ATOM 665 C CA . LEU A 1 89 ? 7.664 10.664 1.925 1.00 79.06 89 LEU A CA 1
ATOM 666 C C . LEU A 1 89 ? 7.977 9.512 2.894 1.00 79.06 89 LEU A C 1
ATOM 668 O O . LEU A 1 89 ? 7.481 9.507 4.015 1.00 79.06 89 LEU A O 1
ATOM 672 N N . THR A 1 90 ? 8.824 8.552 2.511 1.00 83.12 90 THR A N 1
ATOM 673 C CA . THR A 1 90 ? 9.255 7.477 3.420 1.00 83.12 90 THR A CA 1
ATOM 674 C C . THR A 1 90 ? 10.111 8.004 4.575 1.00 83.12 90 THR A C 1
ATOM 676 O O . THR A 1 90 ? 10.098 7.410 5.656 1.00 83.12 90 THR A O 1
ATOM 679 N N . ALA A 1 91 ? 10.765 9.161 4.406 1.00 82.12 91 ALA A N 1
ATOM 680 C CA . ALA A 1 91 ? 11.499 9.840 5.473 1.00 82.12 91 ALA A CA 1
ATOM 681 C C . ALA A 1 91 ? 10.569 10.353 6.587 1.00 82.12 91 ALA A C 1
ATOM 683 O O . ALA A 1 91 ? 11.007 10.521 7.724 1.00 82.12 91 ALA A O 1
ATOM 684 N N . LEU A 1 92 ? 9.268 10.525 6.306 1.00 78.56 92 LEU A N 1
ATOM 685 C CA . LEU A 1 92 ? 8.263 10.889 7.309 1.00 78.56 92 LEU A CA 1
ATOM 686 C C . LEU A 1 92 ? 8.210 9.860 8.449 1.00 78.56 92 LEU A C 1
ATOM 688 O O . LEU A 1 92 ? 7.963 10.231 9.597 1.00 78.56 92 LEU A O 1
ATOM 692 N N . ALA A 1 93 ? 8.469 8.580 8.151 1.00 76.44 93 ALA A N 1
ATOM 693 C CA . ALA A 1 93 ? 8.521 7.525 9.159 1.00 76.44 93 ALA A CA 1
ATOM 694 C C . ALA A 1 93 ? 9.656 7.732 10.167 1.00 76.44 93 ALA A C 1
ATOM 696 O O . ALA A 1 93 ? 9.471 7.530 11.365 1.00 76.44 93 ALA A O 1
ATOM 697 N N . GLN A 1 94 ? 10.814 8.182 9.688 1.00 70.56 94 GLN A N 1
ATOM 698 C CA . GLN A 1 94 ? 11.978 8.458 10.525 1.00 70.56 94 GLN A CA 1
ATOM 699 C C . GLN A 1 94 ? 11.784 9.761 11.310 1.00 70.56 94 GLN A C 1
ATOM 701 O O . GLN A 1 94 ? 11.931 9.764 12.528 1.00 70.56 94 GLN A O 1
ATOM 706 N N . ALA A 1 95 ? 11.338 10.831 10.643 1.00 66.75 95 ALA A N 1
ATOM 707 C CA . ALA A 1 95 ? 11.143 12.147 11.257 1.00 66.75 95 ALA A CA 1
ATOM 708 C C . ALA A 1 95 ? 10.126 12.147 12.417 1.00 66.75 95 ALA A C 1
ATOM 710 O O . ALA A 1 95 ? 10.300 12.866 13.397 1.00 66.75 95 ALA A O 1
ATOM 711 N N . ASN A 1 96 ? 9.074 11.324 12.337 1.00 64.19 96 ASN A N 1
ATOM 712 C CA . ASN A 1 96 ? 8.064 11.220 13.398 1.00 64.19 96 ASN A CA 1
ATOM 713 C C . ASN A 1 96 ? 8.391 10.165 14.467 1.00 64.19 96 ASN A C 1
ATOM 715 O O . ASN A 1 96 ? 7.658 10.061 15.446 1.00 64.19 96 ASN A O 1
ATOM 719 N N . SER A 1 97 ? 9.467 9.387 14.306 1.00 56.19 97 SER A N 1
ATOM 720 C CA . SER A 1 97 ? 9.911 8.431 15.332 1.00 56.19 97 SER A CA 1
ATOM 721 C C . SER A 1 97 ? 10.670 9.113 16.481 1.00 56.19 97 SER A C 1
ATOM 723 O O . SER A 1 97 ? 10.710 8.577 17.585 1.00 56.19 97 SER A O 1
ATOM 725 N N . GLU A 1 98 ? 11.242 10.300 16.247 1.00 50.59 98 GLU A N 1
ATOM 726 C CA . GLU A 1 98 ? 12.028 11.051 17.243 1.00 50.59 98 GLU A CA 1
ATOM 727 C C . GLU A 1 98 ? 11.185 12.032 18.077 1.00 50.59 98 GLU A C 1
ATOM 729 O O . GLU A 1 98 ? 11.560 12.398 19.193 1.00 50.59 98 GLU A O 1
ATOM 734 N N . VAL A 1 99 ? 10.015 12.437 17.577 1.00 48.34 99 VAL A N 1
ATOM 735 C CA . VAL A 1 99 ? 9.141 13.407 18.242 1.00 48.34 99 VAL A CA 1
ATOM 736 C C . VAL A 1 99 ? 8.023 12.671 18.982 1.00 48.34 99 VAL A C 1
ATOM 738 O O . VAL A 1 99 ? 7.032 12.259 18.393 1.00 48.34 99 VAL A O 1
ATOM 741 N N . ALA A 1 100 ? 8.175 12.602 20.305 1.00 42.72 100 ALA A N 1
ATOM 742 C CA . ALA A 1 100 ? 7.193 12.189 21.312 1.00 42.72 100 ALA A CA 1
ATOM 743 C C . ALA A 1 100 ? 7.140 10.689 21.652 1.00 42.72 100 ALA A C 1
ATOM 745 O O . ALA A 1 100 ? 6.605 9.856 20.925 1.00 42.72 100 ALA A O 1
ATOM 746 N N . GLY A 1 101 ? 7.564 10.383 22.883 1.00 43.44 101 GLY A N 1
ATOM 747 C CA . GLY A 1 101 ? 7.366 9.110 23.580 1.00 43.44 101 GLY A CA 1
ATOM 748 C C . GLY A 1 101 ? 5.903 8.745 23.876 1.00 43.44 101 GLY A C 1
ATOM 749 O O . GLY A 1 101 ? 5.626 8.179 24.928 1.00 43.44 101 GLY A O 1
ATOM 750 N N . ASN A 1 102 ? 4.956 9.060 22.985 1.00 43.00 102 ASN A N 1
ATOM 751 C CA . ASN A 1 102 ? 3.609 8.511 23.033 1.00 43.00 102 ASN A CA 1
ATOM 752 C C . ASN A 1 102 ? 2.930 8.500 21.643 1.00 43.00 102 ASN A C 1
ATOM 754 O O . ASN A 1 102 ? 2.391 9.504 21.184 1.00 43.00 102 ASN A O 1
ATOM 758 N N . THR A 1 103 ? 2.942 7.316 21.019 1.00 47.50 103 THR A N 1
ATOM 759 C CA . THR A 1 103 ? 1.940 6.782 20.073 1.00 47.50 103 THR A CA 1
ATOM 760 C C . THR A 1 103 ? 1.442 7.694 18.935 1.00 47.50 103 THR A C 1
ATOM 762 O O . THR A 1 103 ? 0.373 8.291 19.058 1.00 47.50 103 THR A O 1
ATOM 765 N N . VAL A 1 104 ? 2.141 7.670 17.783 1.00 54.25 104 VAL A N 1
ATOM 766 C CA . VAL A 1 104 ? 1.614 7.244 16.456 1.00 54.25 104 VAL A CA 1
ATOM 767 C C . VAL A 1 104 ? 2.798 6.826 15.560 1.00 54.25 104 VAL A C 1
ATOM 769 O O . VAL A 1 104 ? 3.534 7.669 15.061 1.00 54.25 104 VAL A O 1
ATOM 772 N N . GLY A 1 105 ? 2.997 5.519 15.358 1.00 71.19 105 GLY A N 1
ATOM 773 C CA . GLY A 1 105 ? 4.090 4.988 14.535 1.00 71.19 105 GLY A CA 1
ATOM 774 C C . GLY A 1 105 ? 3.738 4.992 13.048 1.00 71.19 105 GLY A C 1
ATOM 775 O O . GLY A 1 105 ? 2.856 4.251 12.617 1.00 71.19 105 GLY A O 1
ATOM 776 N N . VAL A 1 106 ? 4.424 5.815 12.258 1.00 81.19 106 VAL A N 1
ATOM 777 C CA . VAL A 1 106 ? 4.399 5.711 10.794 1.00 81.19 106 VAL A CA 1
ATOM 778 C C . VAL A 1 106 ? 5.318 4.556 10.397 1.00 81.19 106 VAL A C 1
ATOM 780 O O . VAL A 1 106 ? 6.483 4.530 10.782 1.00 81.19 106 VAL A O 1
ATOM 783 N N . ALA A 1 107 ? 4.800 3.600 9.628 1.00 86.56 107 ALA A N 1
ATOM 784 C CA . ALA A 1 107 ? 5.553 2.436 9.178 1.00 86.56 107 ALA A CA 1
ATOM 785 C C . ALA A 1 107 ? 5.571 2.365 7.650 1.00 86.56 107 ALA A C 1
ATOM 787 O O . ALA A 1 107 ? 4.529 2.461 6.997 1.00 86.56 107 ALA A O 1
ATOM 788 N N . ASN A 1 108 ? 6.764 2.176 7.088 1.00 88.44 108 ASN A N 1
ATOM 789 C CA . ASN A 1 108 ? 6.947 2.021 5.651 1.00 88.44 108 ASN A CA 1
ATOM 790 C C . ASN A 1 108 ? 6.802 0.555 5.251 1.00 88.44 108 ASN A C 1
ATOM 792 O O . ASN A 1 108 ? 7.388 -0.328 5.878 1.00 88.44 108 ASN A O 1
ATOM 796 N N . PHE A 1 109 ? 6.065 0.325 4.169 1.00 89.94 109 PHE A N 1
ATOM 797 C CA . PHE A 1 109 ? 5.930 -0.971 3.520 1.00 89.94 109 PHE A CA 1
ATOM 798 C C . PHE A 1 109 ? 6.051 -0.798 2.011 1.00 89.94 109 PHE A C 1
ATOM 800 O O . PHE A 1 109 ? 5.602 0.204 1.446 1.00 89.94 109 PHE A O 1
ATOM 807 N N . HIS A 1 110 ? 6.598 -1.806 1.345 1.00 90.00 110 HIS A N 1
ATOM 808 C CA . HIS A 1 110 ? 6.702 -1.848 -0.106 1.00 90.00 110 HIS A CA 1
ATOM 809 C C . HIS A 1 110 ? 6.243 -3.204 -0.644 1.00 90.00 110 HIS A C 1
ATOM 811 O O . HIS A 1 110 ? 6.077 -4.169 0.097 1.00 90.00 110 HIS A O 1
ATOM 817 N N . VAL A 1 111 ? 5.992 -3.268 -1.952 1.00 88.88 111 VAL A N 1
ATOM 818 C CA . VAL A 1 111 ? 5.683 -4.531 -2.631 1.00 88.88 111 VAL A CA 1
ATOM 819 C C . VAL A 1 111 ? 6.956 -5.037 -3.286 1.00 88.88 111 VAL A C 1
ATOM 821 O O . VAL A 1 111 ? 7.566 -4.314 -4.075 1.00 88.88 111 VAL A O 1
ATOM 824 N N . SER A 1 112 ? 7.333 -6.264 -2.948 1.00 85.75 112 SER A N 1
ATOM 825 C CA . SER A 1 112 ? 8.544 -6.915 -3.437 1.00 85.75 112 SER A CA 1
ATOM 826 C C . SER A 1 112 ? 8.438 -7.290 -4.920 1.00 85.75 112 SER A C 1
ATOM 828 O O . SER A 1 112 ? 7.384 -7.677 -5.444 1.00 85.75 112 SER A O 1
ATOM 830 N N . ALA A 1 113 ? 9.570 -7.171 -5.606 1.00 84.25 113 ALA A N 1
ATOM 831 C CA . ALA A 1 113 ? 9.758 -7.606 -6.978 1.00 84.25 113 ALA A CA 1
ATOM 832 C C . ALA A 1 113 ? 11.134 -8.260 -7.099 1.00 84.25 113 ALA A C 1
ATOM 834 O O . ALA A 1 113 ? 12.103 -7.793 -6.504 1.00 84.25 113 ALA A O 1
ATOM 835 N N . HIS A 1 114 ? 11.205 -9.339 -7.869 1.00 83.19 114 HIS A N 1
ATOM 836 C CA . HIS A 1 114 ? 12.436 -10.059 -8.146 1.00 83.19 114 HIS A CA 1
ATOM 837 C C . HIS A 1 114 ? 12.881 -9.774 -9.577 1.00 83.19 114 HIS A C 1
ATOM 839 O O . HIS A 1 114 ? 12.075 -9.852 -10.509 1.00 83.19 114 HIS A O 1
ATOM 845 N N . ILE A 1 115 ? 14.161 -9.461 -9.754 1.00 79.38 115 ILE A N 1
ATOM 846 C CA . ILE A 1 115 ? 14.781 -9.330 -11.071 1.00 79.38 115 ILE A CA 1
ATOM 847 C C . ILE A 1 115 ? 15.656 -10.556 -11.261 1.00 79.38 115 ILE A C 1
ATOM 849 O O . ILE A 1 115 ? 16.625 -10.753 -10.533 1.00 79.38 115 ILE A O 1
ATOM 853 N N . ASP A 1 116 ? 15.304 -11.385 -12.233 1.00 80.88 116 ASP A N 1
ATOM 854 C CA . ASP A 1 116 ? 16.188 -12.461 -12.645 1.00 80.88 116 ASP A CA 1
ATOM 855 C C . ASP A 1 116 ? 17.328 -11.880 -13.498 1.00 80.88 116 ASP A C 1
ATOM 857 O O . ASP A 1 116 ? 17.095 -11.171 -14.481 1.00 80.88 116 ASP A O 1
ATOM 861 N N . THR A 1 117 ? 18.566 -12.140 -13.075 1.00 70.88 117 THR A N 1
ATOM 862 C CA . THR A 1 117 ? 19.773 -11.543 -13.669 1.00 70.88 117 THR A CA 1
ATOM 863 C C . THR A 1 117 ? 20.108 -12.192 -15.014 1.00 70.88 117 THR A C 1
ATOM 865 O O . THR A 1 117 ? 20.705 -11.545 -15.873 1.00 70.88 117 THR A O 1
ATOM 868 N N . GLU A 1 118 ? 19.672 -13.436 -15.227 1.00 76.25 118 GLU A N 1
ATOM 869 C CA . GLU A 1 118 ? 19.924 -14.188 -16.458 1.00 76.25 118 GLU A CA 1
ATOM 870 C C . GLU A 1 118 ? 18.884 -13.871 -17.533 1.00 76.25 118 GLU A C 1
ATOM 872 O O . GLU A 1 118 ? 19.231 -13.511 -18.658 1.00 76.25 118 GLU A O 1
ATOM 877 N N . SER A 1 119 ? 17.596 -13.933 -17.184 1.00 70.00 119 SER A N 1
ATOM 878 C CA . SER A 1 119 ? 16.507 -13.674 -18.134 1.00 70.00 119 SER A CA 1
ATOM 879 C C . SER A 1 119 ? 16.155 -12.190 -18.293 1.00 70.00 119 SER A C 1
ATOM 881 O O . SER A 1 119 ? 15.300 -11.852 -19.114 1.00 70.00 119 SER A O 1
ATOM 883 N N . ARG A 1 120 ? 16.775 -11.297 -17.499 1.00 68.38 120 ARG A N 1
ATOM 884 C CA . ARG A 1 120 ? 16.421 -9.866 -17.370 1.00 68.38 120 ARG A CA 1
ATOM 885 C C . ARG A 1 120 ? 14.923 -9.636 -17.124 1.00 68.38 120 ARG A C 1
ATOM 887 O O . ARG A 1 120 ? 14.383 -8.571 -17.422 1.00 68.38 120 ARG A O 1
ATOM 894 N N . LYS A 1 121 ? 14.229 -10.639 -16.583 1.00 72.50 121 LYS A N 1
ATOM 895 C CA . LYS A 1 121 ? 12.781 -10.619 -16.405 1.00 72.50 121 LYS A CA 1
ATOM 896 C C . LYS A 1 121 ? 12.434 -10.078 -15.025 1.00 72.50 121 LYS A C 1
ATOM 898 O O . LYS A 1 121 ? 12.835 -10.626 -13.998 1.00 72.50 121 LYS A O 1
ATOM 903 N N . LEU A 1 122 ? 11.630 -9.018 -15.009 1.00 79.56 122 LEU A N 1
ATOM 904 C CA . LEU A 1 122 ? 11.029 -8.487 -13.792 1.00 79.56 122 LEU A CA 1
ATOM 905 C C . LEU A 1 122 ? 9.808 -9.333 -13.408 1.00 79.56 122 LEU A C 1
ATOM 907 O O . LEU A 1 122 ? 8.837 -9.410 -14.160 1.00 79.56 122 LEU A O 1
ATOM 911 N N . THR A 1 123 ? 9.839 -9.932 -12.222 1.00 82.50 123 THR A N 1
ATOM 912 C CA . THR A 1 123 ? 8.728 -10.710 -11.664 1.00 82.50 123 THR A CA 1
ATOM 913 C C . THR A 1 123 ? 8.186 -10.006 -10.427 1.00 82.50 123 THR A C 1
ATOM 915 O O . THR A 1 123 ? 8.886 -9.832 -9.432 1.00 82.50 123 THR A O 1
ATOM 918 N N . MET A 1 124 ? 6.924 -9.586 -10.481 1.00 81.00 124 MET A N 1
ATOM 919 C CA . MET A 1 124 ? 6.235 -9.008 -9.325 1.00 81.00 124 MET A CA 1
ATOM 920 C C . MET A 1 124 ? 5.843 -10.141 -8.376 1.00 81.00 124 MET A C 1
ATOM 922 O O . MET A 1 124 ? 5.093 -11.029 -8.771 1.00 81.00 124 MET A O 1
ATOM 926 N N . LEU A 1 125 ? 6.330 -10.110 -7.134 1.00 86.00 125 LEU A N 1
ATOM 927 C CA . LEU A 1 125 ? 6.036 -11.157 -6.147 1.00 86.00 125 LEU A CA 1
ATOM 928 C C . LEU A 1 125 ? 4.708 -10.920 -5.417 1.00 86.00 125 LEU A C 1
ATOM 930 O O . LEU A 1 125 ? 4.232 -11.799 -4.710 1.00 86.00 125 LEU A O 1
ATOM 934 N N . TYR A 1 126 ? 4.120 -9.725 -5.565 1.00 86.56 126 TYR A N 1
ATOM 935 C CA . TYR A 1 126 ? 2.873 -9.304 -4.908 1.00 86.56 126 TYR A CA 1
ATOM 936 C C . TYR A 1 126 ? 2.873 -9.457 -3.378 1.00 86.56 126 TYR A C 1
ATOM 938 O O . TYR A 1 126 ? 1.820 -9.397 -2.747 1.00 86.56 126 TYR A O 1
ATOM 946 N N . LYS A 1 127 ? 4.053 -9.595 -2.771 1.00 88.81 127 LYS A N 1
ATOM 947 C CA . LYS A 1 127 ? 4.235 -9.738 -1.332 1.00 88.81 127 LYS A CA 1
ATOM 948 C C . LYS A 1 127 ? 4.621 -8.391 -0.733 1.00 88.81 127 LYS A C 1
ATOM 950 O O . LYS A 1 127 ? 5.549 -7.739 -1.217 1.00 88.81 127 LYS A O 1
ATOM 955 N N . VAL A 1 128 ? 3.884 -7.977 0.294 1.00 89.88 128 VAL A N 1
ATOM 956 C CA . VAL A 1 128 ? 4.152 -6.751 1.052 1.00 89.88 128 VAL A CA 1
ATOM 957 C C . VAL A 1 128 ? 5.246 -7.038 2.076 1.00 89.88 128 VAL A C 1
ATOM 959 O O . VAL A 1 128 ? 5.122 -7.980 2.854 1.00 89.88 128 VAL A O 1
ATOM 962 N N . GLU A 1 129 ? 6.305 -6.238 2.073 1.00 89.62 129 GLU A N 1
ATOM 963 C CA . GLU A 1 129 ? 7.443 -6.363 2.985 1.00 89.62 129 GLU A CA 1
ATOM 964 C C . GLU A 1 129 ? 7.703 -5.027 3.702 1.00 89.62 129 GLU A C 1
ATOM 966 O O . GLU A 1 129 ? 7.408 -3.959 3.147 1.00 89.62 129 GLU A O 1
ATOM 971 N N . PRO A 1 130 ? 8.189 -5.055 4.956 1.00 88.50 130 PRO A N 1
ATOM 972 C CA . PRO A 1 130 ? 8.503 -3.840 5.697 1.00 88.50 130 PRO A CA 1
ATOM 973 C C . PRO A 1 130 ? 9.701 -3.111 5.076 1.00 88.50 130 PRO A C 1
ATOM 975 O O . PRO A 1 130 ? 10.601 -3.727 4.511 1.00 88.50 130 PRO A O 1
ATOM 978 N N . GLY A 1 131 ? 9.720 -1.787 5.208 1.00 85.94 131 GLY A N 1
ATOM 979 C CA . GLY A 1 131 ? 10.785 -0.920 4.703 1.00 85.94 131 GLY A CA 1
ATOM 980 C C . GLY A 1 131 ? 10.401 -0.126 3.455 1.00 85.94 131 GLY A C 1
ATOM 981 O O . GLY A 1 131 ? 9.354 -0.344 2.838 1.00 85.94 131 GLY A O 1
ATOM 982 N N . ALA A 1 132 ? 11.261 0.831 3.108 1.00 82.19 132 ALA A N 1
ATOM 983 C CA . ALA A 1 132 ? 11.176 1.590 1.866 1.00 82.19 132 ALA A CA 1
ATOM 984 C C . ALA A 1 132 ? 11.802 0.796 0.708 1.00 82.19 132 ALA A C 1
ATOM 986 O O . ALA A 1 132 ? 12.619 -0.093 0.920 1.00 82.19 132 ALA A O 1
ATOM 987 N N . CYS A 1 133 ? 11.403 1.110 -0.523 1.00 76.19 133 CYS A N 1
ATOM 988 C CA . CYS A 1 133 ? 12.000 0.503 -1.707 1.00 76.19 133 CYS A CA 1
ATOM 989 C C . CYS A 1 133 ? 13.191 1.346 -2.180 1.00 76.19 133 CYS A C 1
ATOM 991 O O . CYS A 1 133 ? 13.013 2.520 -2.496 1.00 76.19 133 CYS A O 1
ATOM 993 N N . ASP A 1 134 ? 14.375 0.740 -2.283 1.00 63.66 134 ASP A N 1
ATOM 994 C CA . ASP A 1 134 ? 15.612 1.449 -2.655 1.00 63.66 134 ASP A CA 1
ATOM 995 C C . ASP A 1 134 ? 15.780 1.656 -4.174 1.00 63.66 134 ASP A C 1
ATOM 997 O O . ASP A 1 134 ? 16.648 2.411 -4.632 1.00 63.66 134 ASP A O 1
ATOM 1001 N N . GLN A 1 135 ? 14.971 0.978 -4.998 1.00 66.25 135 GLN A N 1
ATOM 1002 C CA . GLN A 1 135 ? 15.147 0.955 -6.451 1.00 66.25 135 GLN A CA 1
ATOM 1003 C C . GLN A 1 135 ? 13.850 1.219 -7.217 1.00 66.25 135 GLN A C 1
ATOM 1005 O O . GLN A 1 135 ? 12.813 0.593 -7.006 1.00 66.25 135 GLN A O 1
ATOM 1010 N N . SER A 1 136 ? 13.929 2.131 -8.186 1.00 66.69 136 SER A N 1
ATOM 1011 C CA . SER A 1 136 ? 12.849 2.395 -9.126 1.00 66.69 136 SER A CA 1
ATOM 1012 C C . SER A 1 136 ? 12.896 1.392 -10.281 1.00 66.69 136 SER A C 1
ATOM 1014 O O . SER A 1 136 ? 13.758 1.443 -11.154 1.00 66.69 136 SER A O 1
ATOM 1016 N N . PHE A 1 137 ? 11.904 0.505 -10.340 1.00 73.69 137 PHE A N 1
ATOM 1017 C CA . PHE A 1 137 ? 11.785 -0.509 -11.398 1.00 73.69 137 PHE A CA 1
ATOM 1018 C C . PHE A 1 137 ? 11.373 0.051 -12.773 1.00 73.69 137 PHE A C 1
ATOM 1020 O O . PHE A 1 137 ? 11.153 -0.716 -13.704 1.00 73.69 137 PHE A O 1
ATOM 1027 N N . GLY A 1 138 ? 11.247 1.373 -12.929 1.00 75.69 138 GLY A N 1
ATOM 1028 C CA . GLY A 1 138 ? 10.714 1.999 -14.145 1.00 75.69 138 GLY A CA 1
ATOM 1029 C C . GLY A 1 138 ? 11.508 1.665 -15.412 1.00 75.69 138 GLY A C 1
ATOM 1030 O O . GLY A 1 138 ? 10.910 1.370 -16.442 1.00 75.69 138 GLY A O 1
ATOM 1031 N N . ILE A 1 139 ? 12.842 1.636 -15.323 1.00 80.44 139 ILE A N 1
ATOM 1032 C CA . ILE A 1 139 ? 13.711 1.304 -16.466 1.00 80.44 139 ILE A CA 1
ATOM 1033 C C . ILE A 1 139 ? 13.548 -0.172 -16.856 1.00 80.44 139 ILE A C 1
ATOM 1035 O O . ILE A 1 139 ? 13.396 -0.480 -18.033 1.00 80.44 139 ILE A O 1
ATOM 1039 N N . HIS A 1 140 ? 13.482 -1.073 -15.875 1.00 78.06 140 HIS A N 1
ATOM 1040 C CA . HIS A 1 140 ? 13.256 -2.502 -16.118 1.00 78.06 140 HIS A CA 1
ATOM 1041 C C . HIS A 1 140 ? 11.861 -2.797 -16.683 1.00 78.06 140 HIS A C 1
ATOM 1043 O O . HIS A 1 140 ? 11.690 -3.705 -17.491 1.00 78.06 140 HIS A O 1
ATOM 1049 N N . VAL A 1 141 ? 10.853 -2.007 -16.303 1.00 80.62 141 VAL A N 1
ATOM 1050 C CA . VAL A 1 141 ? 9.518 -2.089 -16.914 1.00 80.62 141 VAL A CA 1
ATOM 1051 C C . VAL A 1 141 ? 9.558 -1.637 -18.379 1.00 80.62 141 VAL A C 1
ATOM 1053 O O . VAL A 1 141 ? 8.880 -2.239 -19.208 1.00 80.62 141 VAL A O 1
ATOM 1056 N N . ALA A 1 142 ? 10.357 -0.623 -18.722 1.00 81.88 142 ALA A N 1
ATOM 1057 C CA . ALA A 1 142 ? 10.533 -0.193 -20.111 1.00 81.88 142 ALA A CA 1
ATOM 1058 C C . ALA A 1 142 ? 11.267 -1.249 -20.960 1.00 81.88 142 ALA A C 1
ATOM 1060 O O . ALA A 1 142 ? 10.864 -1.496 -22.095 1.00 81.88 142 ALA A O 1
ATOM 1061 N N . GLU A 1 143 ? 12.281 -1.916 -20.395 1.00 80.44 143 GLU A N 1
ATOM 1062 C CA . GLU A 1 143 ? 12.946 -3.078 -21.013 1.00 80.44 143 GLU A CA 1
ATOM 1063 C C . GLU A 1 143 ? 11.933 -4.194 -21.312 1.00 80.44 143 GLU A C 1
ATOM 1065 O O . GLU A 1 143 ? 11.872 -4.692 -22.432 1.00 80.44 143 GLU A O 1
ATOM 1070 N N . PHE A 1 144 ? 11.066 -4.521 -20.348 1.00 77.31 144 PHE A N 1
ATOM 1071 C CA . PHE A 1 144 ? 10.001 -5.513 -20.531 1.00 77.31 144 PHE A CA 1
ATOM 1072 C C . PHE A 1 144 ? 8.964 -5.111 -21.594 1.00 77.31 144 PHE A C 1
ATOM 1074 O O . PHE A 1 144 ? 8.417 -5.966 -22.287 1.00 77.31 144 PHE A O 1
ATOM 1081 N N . ALA A 1 145 ? 8.694 -3.814 -21.747 1.00 84.06 145 ALA A N 1
ATOM 1082 C CA . ALA A 1 145 ? 7.789 -3.286 -22.765 1.00 84.06 145 ALA A CA 1
ATOM 1083 C C . ALA A 1 145 ? 8.408 -3.238 -24.179 1.00 84.06 145 ALA A C 1
ATOM 1085 O O . ALA A 1 145 ? 7.800 -2.659 -25.079 1.00 84.06 145 ALA A O 1
ATOM 1086 N N . ASN A 1 146 ? 9.589 -3.837 -24.386 1.00 83.00 146 ASN A N 1
ATOM 1087 C CA . ASN A 1 146 ? 10.327 -3.852 -25.652 1.00 83.00 146 ASN A CA 1
ATOM 1088 C C . ASN A 1 146 ? 10.617 -2.445 -26.205 1.00 83.00 146 ASN A C 1
ATOM 1090 O O . ASN A 1 146 ? 10.544 -2.207 -27.413 1.00 83.00 146 ASN A O 1
ATOM 1094 N N . PHE A 1 147 ? 10.949 -1.492 -25.326 1.00 85.19 147 PHE A N 1
ATOM 1095 C CA . PHE A 1 147 ? 11.459 -0.197 -25.776 1.00 85.19 147 PHE A CA 1
ATOM 1096 C C . PHE A 1 147 ? 12.818 -0.357 -26.481 1.00 85.19 147 PHE A C 1
ATOM 1098 O O . PHE A 1 147 ? 13.606 -1.221 -26.092 1.00 85.19 147 PHE A O 1
ATOM 1105 N N . PRO A 1 148 ? 13.139 0.495 -27.476 1.00 90.19 148 PRO A N 1
ATOM 1106 C CA . PRO A 1 148 ? 14.433 0.447 -28.149 1.00 90.19 148 PRO A CA 1
ATOM 1107 C C . PRO A 1 148 ? 15.599 0.558 -27.158 1.00 90.19 148 PRO A C 1
ATOM 1109 O O . PRO A 1 148 ? 15.600 1.443 -26.297 1.00 90.19 148 PRO A O 1
ATOM 1112 N N . GLU A 1 149 ? 16.623 -0.288 -27.316 1.00 87.31 149 GLU A N 1
ATOM 1113 C CA . GLU A 1 149 ? 17.782 -0.330 -26.407 1.00 87.31 149 GLU A CA 1
ATOM 1114 C C . GLU A 1 149 ? 18.500 1.023 -26.304 1.00 87.31 149 GLU A C 1
ATOM 1116 O O . GLU A 1 149 ? 18.968 1.402 -25.230 1.00 87.31 149 GLU A O 1
ATOM 1121 N N . SER A 1 150 ? 18.513 1.802 -27.390 1.00 91.50 150 SER A N 1
ATOM 1122 C CA . SER A 1 150 ? 19.063 3.161 -27.410 1.00 91.50 150 SER A CA 1
ATOM 1123 C C . SER A 1 150 ? 18.353 4.099 -26.427 1.00 91.50 150 SER A C 1
ATOM 1125 O O . SER A 1 150 ? 19.001 4.907 -25.763 1.00 91.50 150 SER A O 1
ATOM 1127 N N . VAL A 1 151 ? 17.032 3.971 -26.278 1.00 90.31 151 VAL A N 1
ATOM 1128 C CA . VAL A 1 151 ? 16.222 4.788 -25.364 1.00 90.31 151 VAL A CA 1
ATOM 1129 C C . VAL A 1 151 ? 16.412 4.330 -23.920 1.00 90.31 151 VAL A C 1
ATOM 1131 O O . VAL A 1 151 ? 16.567 5.164 -23.028 1.00 90.31 151 VAL A O 1
ATOM 1134 N N . VAL A 1 152 ? 16.456 3.016 -23.685 1.00 87.88 152 VAL A N 1
ATOM 1135 C CA . VAL A 1 152 ? 16.699 2.442 -22.352 1.00 87.88 152 VAL A CA 1
ATOM 1136 C C . VAL A 1 152 ? 18.089 2.829 -21.833 1.00 87.88 152 VAL A C 1
ATOM 1138 O O . VAL A 1 152 ? 18.224 3.239 -20.677 1.00 87.88 152 VAL A O 1
ATOM 1141 N N . ALA A 1 153 ? 19.116 2.764 -22.686 1.00 86.50 153 ALA A N 1
ATOM 1142 C CA . ALA A 1 153 ? 20.479 3.158 -22.340 1.00 86.50 153 ALA A CA 1
ATOM 1143 C C . ALA A 1 153 ? 20.563 4.647 -21.959 1.00 86.50 153 ALA A C 1
ATOM 1145 O O . ALA A 1 153 ? 21.105 4.984 -20.903 1.00 86.50 153 ALA A O 1
ATOM 1146 N N . LEU A 1 154 ? 19.945 5.528 -22.756 1.00 88.81 154 LEU A N 1
ATOM 1147 C CA . LEU A 1 154 ? 19.861 6.963 -22.461 1.00 88.81 154 LEU A CA 1
ATOM 1148 C C . LEU A 1 154 ? 19.105 7.249 -21.155 1.00 88.81 154 LEU A C 1
ATOM 1150 O O . LEU A 1 154 ? 19.515 8.110 -20.372 1.00 88.81 154 LEU A O 1
ATOM 1154 N N . ALA A 1 155 ? 18.010 6.529 -20.892 1.00 85.75 155 ALA A N 1
ATOM 1155 C CA . ALA A 1 155 ? 17.249 6.666 -19.653 1.00 85.75 155 ALA A CA 1
ATOM 1156 C C . ALA A 1 155 ? 18.085 6.264 -18.426 1.00 85.75 155 ALA A C 1
ATOM 1158 O O . ALA A 1 155 ? 18.076 6.967 -17.414 1.00 85.75 155 ALA A O 1
ATOM 1159 N N . ARG A 1 156 ? 18.862 5.177 -18.529 1.00 84.69 156 ARG A N 1
ATOM 1160 C CA . ARG A 1 156 ? 19.763 4.697 -17.470 1.00 84.69 156 ARG A CA 1
ATOM 1161 C C . ARG A 1 156 ? 20.899 5.681 -17.188 1.00 84.69 156 ARG A C 1
ATOM 1163 O O . ARG A 1 156 ? 21.200 5.961 -16.025 1.00 84.69 156 ARG A O 1
ATOM 1170 N N . GLU A 1 157 ? 21.485 6.260 -18.233 1.00 86.56 157 GLU A N 1
ATOM 1171 C CA . GLU A 1 157 ? 22.512 7.293 -18.094 1.00 86.56 157 GLU A CA 1
ATOM 1172 C C . GLU A 1 157 ? 21.961 8.533 -17.368 1.00 86.56 157 GLU A C 1
ATOM 1174 O O . GLU A 1 157 ? 22.551 9.001 -16.391 1.00 86.56 157 GLU A O 1
ATOM 1179 N N . LYS A 1 158 ? 20.791 9.035 -17.788 1.00 84.56 158 LYS A N 1
ATOM 1180 C CA . LYS A 1 158 ? 20.145 10.190 -17.145 1.00 84.56 158 LYS A CA 1
ATOM 1181 C C . LYS A 1 158 ? 19.757 9.912 -15.694 1.00 84.56 158 LYS A C 1
ATOM 1183 O O . LYS A 1 158 ? 20.007 10.757 -14.838 1.00 84.56 158 LYS A O 1
ATOM 1188 N N . ALA A 1 159 ? 19.214 8.734 -15.392 1.00 78.00 159 ALA A N 1
ATOM 1189 C CA . ALA A 1 159 ? 18.840 8.364 -14.026 1.00 78.00 159 ALA A CA 1
ATOM 1190 C C . ALA A 1 159 ? 20.047 8.349 -13.070 1.00 78.00 159 ALA A C 1
ATOM 1192 O O . ALA A 1 159 ? 19.935 8.761 -11.917 1.00 78.00 159 ALA A O 1
ATOM 1193 N N . THR A 1 160 ? 21.217 7.932 -13.562 1.00 77.50 160 THR A N 1
ATOM 1194 C CA . THR A 1 160 ? 22.462 7.925 -12.776 1.00 77.50 160 THR A CA 1
ATOM 1195 C C . THR A 1 160 ? 22.961 9.343 -12.479 1.00 77.50 160 THR A C 1
ATOM 1197 O O . THR A 1 160 ? 23.516 9.582 -11.409 1.00 77.50 160 THR A O 1
ATOM 1200 N N . LYS A 1 161 ? 22.746 10.294 -13.401 1.00 77.44 161 LYS A N 1
ATOM 1201 C CA . LYS A 1 161 ? 23.094 11.711 -13.199 1.00 77.44 161 LYS A CA 1
ATOM 1202 C C . LYS A 1 161 ? 22.204 12.369 -12.144 1.00 77.44 161 LYS A C 1
ATOM 1204 O O . LYS A 1 161 ? 22.726 13.055 -11.279 1.00 77.44 161 LYS A O 1
ATOM 1209 N N . VAL A 1 162 ? 20.895 12.111 -12.174 1.00 68.31 162 VAL A N 1
ATOM 1210 C CA . VAL A 1 162 ? 19.937 12.708 -11.223 1.00 68.31 162 VAL A CA 1
ATOM 1211 C C . VAL A 1 162 ? 20.143 12.195 -9.797 1.00 68.31 162 VAL A C 1
ATOM 1213 O O . VAL A 1 162 ? 20.059 12.979 -8.869 1.00 68.31 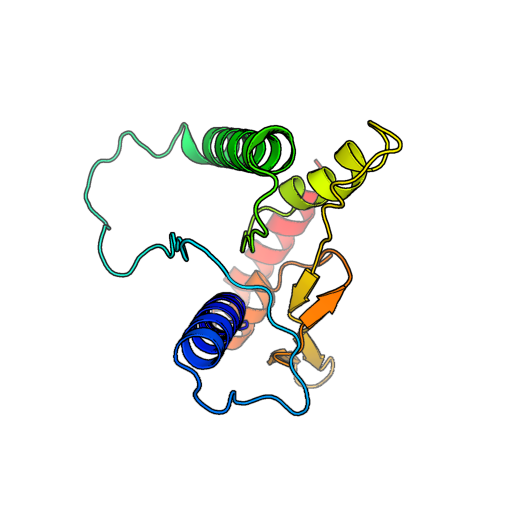162 VAL A O 1
ATOM 1216 N N . LYS A 1 163 ? 20.491 10.914 -9.602 1.00 55.91 163 LYS A N 1
ATOM 1217 C CA . LYS A 1 163 ? 20.782 10.362 -8.262 1.00 55.91 163 LYS A CA 1
ATOM 1218 C C . LYS A 1 163 ? 22.071 10.892 -7.611 1.00 55.91 163 LYS A C 1
ATOM 1220 O O . LYS A 1 163 ? 22.308 10.600 -6.444 1.00 55.91 163 LYS A O 1
ATOM 1225 N N . LYS A 1 164 ? 22.944 11.565 -8.371 1.00 40.06 164 LYS A N 1
ATOM 1226 C CA . LYS A 1 164 ? 24.213 12.128 -7.874 1.00 40.06 164 LYS A CA 1
ATOM 1227 C C . LYS A 1 164 ? 24.118 13.611 -7.497 1.00 40.06 164 LYS A C 1
ATOM 1229 O O . LYS A 1 164 ? 25.084 14.121 -6.934 1.00 40.06 164 LYS A O 1
ATOM 1234 N N . CYS A 1 165 ? 23.021 14.279 -7.841 1.00 35.56 165 CYS A N 1
ATOM 1235 C CA . CYS A 1 165 ? 22.713 15.641 -7.408 1.00 35.56 165 CYS A CA 1
ATOM 1236 C C . CYS A 1 165 ? 21.835 15.595 -6.159 1.00 35.56 165 CYS A C 1
ATOM 1238 O O . CYS A 1 165 ? 22.002 16.510 -5.328 1.00 35.56 165 CYS A O 1
#